Protein AF-A0A6B0QSV3-F1 (afdb_monomer_lite)

pLDDT: mean 81.48, std 21.22, range [39.0, 98.19]

Foldseek 3Di:
DVVVVVVVVVVVVVVVVVVVVVVVLVVLVVVLVVCVVVPDVVSVVSVCVSPDDDPPDDDPDPDDDPDPPPDD

Sequence (72 aa):
MQQVNVLKLTVEDLEKERDFYFGKLRNIELICQENEGENNPVLQRIVDILYATDKGFVIPDEGGPQEEQEEY

Organism: NCBI:txid72004

Structure (mmCIF, N/CA/C/O backbone):
data_AF-A0A6B0QSV3-F1
#
_entry.id   AF-A0A6B0QSV3-F1
#
loop_
_atom_site.group_PDB
_atom_site.id
_atom_site.type_symbol
_atom_site.label_atom_id
_atom_site.label_alt_id
_atom_site.label_comp_id
_atom_site.label_asym_id
_atom_site.label_entity_id
_atom_site.label_seq_id
_atom_site.pdbx_PDB_ins_code
_atom_site.Cartn_x
_atom_site.Cartn_y
_atom_site.Cartn_z
_atom_site.occupancy
_atom_site.B_iso_or_equiv
_atom_site.auth_seq_id
_atom_site.auth_comp_id
_atom_site.auth_asym_id
_atom_site.auth_atom_id
_atom_site.pdbx_PDB_model_num
ATOM 1 N N . MET A 1 1 ? -21.048 -0.440 29.981 1.00 66.88 1 MET A N 1
ATOM 2 C CA . MET A 1 1 ? -19.785 0.337 29.916 1.00 66.88 1 MET A CA 1
ATOM 3 C C . MET A 1 1 ? -18.580 -0.509 29.501 1.00 66.88 1 MET A C 1
ATOM 5 O O . MET A 1 1 ? -17.871 -0.066 28.613 1.00 66.88 1 MET A O 1
ATOM 9 N N . GLN A 1 2 ? -18.360 -1.718 30.044 1.00 80.62 2 GLN A N 1
ATOM 10 C CA . GLN A 1 2 ? -17.207 -2.562 29.655 1.00 80.62 2 GLN A CA 1
ATOM 11 C C . GLN A 1 2 ? -17.148 -2.916 28.157 1.00 80.62 2 GLN A C 1
ATOM 13 O O . GLN A 1 2 ? -16.101 -2.732 27.551 1.00 80.62 2 GLN A O 1
ATOM 18 N N . GLN A 1 3 ? -18.256 -3.342 27.538 1.00 86.19 3 GLN A N 1
ATOM 19 C CA . GLN A 1 3 ? -18.277 -3.658 26.097 1.00 86.19 3 GLN A CA 1
ATOM 20 C C . GLN A 1 3 ? -17.896 -2.465 25.208 1.00 86.19 3 GLN A C 1
ATOM 22 O O . GLN A 1 3 ? -17.157 -2.633 24.247 1.00 86.19 3 GLN A O 1
ATOM 27 N N . VAL A 1 4 ? -18.347 -1.256 25.557 1.00 91.69 4 VAL A N 1
ATOM 28 C CA . VAL A 1 4 ? -18.013 -0.032 24.809 1.00 91.69 4 VAL A CA 1
ATOM 29 C C . VAL A 1 4 ? -16.516 0.269 24.889 1.00 91.69 4 VAL A C 1
ATOM 31 O O . VAL A 1 4 ? -15.922 0.666 23.895 1.00 91.69 4 VAL A O 1
ATOM 34 N N . ASN A 1 5 ? -15.891 0.049 26.047 1.00 92.25 5 ASN A N 1
ATOM 35 C CA . ASN A 1 5 ? -14.453 0.266 26.203 1.00 92.25 5 ASN A CA 1
ATOM 36 C C . ASN A 1 5 ? -13.627 -0.767 25.425 1.00 92.25 5 ASN A C 1
ATOM 38 O O . ASN A 1 5 ? -12.628 -0.401 24.822 1.00 92.25 5 ASN A O 1
ATOM 42 N N . VAL A 1 6 ? -14.063 -2.032 25.397 1.00 93.75 6 VAL A N 1
ATOM 43 C CA . VAL A 1 6 ? -13.413 -3.076 24.587 1.00 93.75 6 VAL A CA 1
ATOM 44 C C . VAL A 1 6 ? -13.500 -2.733 23.101 1.00 93.75 6 VAL A C 1
ATOM 46 O O . VAL A 1 6 ? -12.482 -2.742 22.423 1.00 93.75 6 VAL A O 1
ATOM 49 N N . LEU A 1 7 ? -14.687 -2.352 22.617 1.00 94.75 7 LEU A N 1
ATOM 50 C CA . LEU A 1 7 ? -14.885 -1.965 21.217 1.00 94.75 7 LEU A CA 1
ATOM 51 C C . LEU A 1 7 ? -14.016 -0.767 20.815 1.00 94.75 7 LEU A C 1
ATOM 53 O O . LEU A 1 7 ? -13.445 -0.782 19.733 1.00 94.75 7 LEU A O 1
ATOM 57 N N . LYS A 1 8 ? -13.874 0.243 21.685 1.00 94.56 8 LYS A N 1
ATOM 58 C CA . LYS A 1 8 ? -12.998 1.397 21.426 1.00 94.56 8 LYS A CA 1
ATOM 59 C C . LYS A 1 8 ? -11.538 0.991 21.242 1.00 94.56 8 LYS A C 1
ATOM 61 O O . LYS A 1 8 ? -10.928 1.402 20.267 1.00 94.56 8 LYS A O 1
ATOM 66 N N . LEU A 1 9 ? -11.015 0.147 22.132 1.00 95.25 9 LEU A N 1
ATOM 67 C CA . LEU A 1 9 ? -9.642 -0.352 22.018 1.00 95.25 9 LEU A CA 1
ATOM 68 C C . LEU A 1 9 ? -9.443 -1.164 20.734 1.00 95.25 9 LEU A C 1
ATOM 70 O O . LEU A 1 9 ? -8.450 -0.985 20.041 1.00 95.25 9 LEU A O 1
ATOM 74 N N . THR A 1 10 ? -10.416 -2.007 20.372 1.00 96.38 10 THR A N 1
ATOM 75 C CA . THR A 1 10 ? -10.368 -2.756 19.111 1.00 96.38 10 THR A CA 1
ATOM 76 C C . THR A 1 10 ? -10.344 -1.832 17.896 1.00 96.38 10 THR A C 1
ATOM 78 O O . THR A 1 10 ? -9.577 -2.081 16.974 1.00 96.38 10 THR A O 1
ATOM 81 N N . VAL A 1 11 ? -11.147 -0.763 17.883 1.00 97.38 11 VAL A N 1
ATOM 82 C CA . VAL A 1 11 ? -11.130 0.220 16.789 1.00 97.38 11 VAL A CA 1
ATOM 83 C C . VAL A 1 11 ? -9.777 0.920 16.707 1.00 97.38 11 VAL A C 1
ATOM 85 O O . VAL A 1 11 ? -9.205 0.963 15.626 1.00 97.38 11 VAL A O 1
ATOM 88 N N . GLU A 1 12 ? -9.232 1.396 17.828 1.00 97.56 12 GLU A N 1
ATOM 89 C CA . GLU A 1 12 ? -7.919 2.057 17.853 1.00 97.56 12 GLU A CA 1
ATOM 90 C C . GLU A 1 12 ? -6.799 1.151 17.323 1.00 97.56 12 GLU A C 1
ATOM 92 O O . GLU A 1 12 ? -5.894 1.612 16.628 1.00 97.56 12 GLU A O 1
ATOM 97 N N 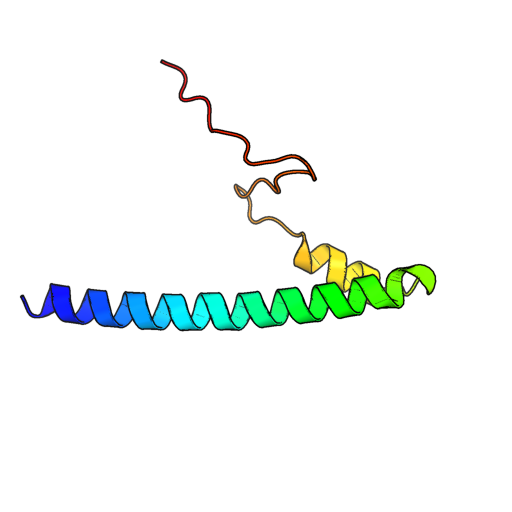. ASP A 1 13 ? -6.838 -0.141 17.643 1.00 97.31 13 ASP A N 1
ATOM 98 C CA . ASP A 1 13 ? -5.840 -1.091 17.157 1.00 97.31 13 ASP A CA 1
ATOM 99 C C . ASP A 1 13 ? -6.027 -1.403 15.665 1.00 97.31 13 ASP A C 1
ATOM 101 O O . ASP A 1 13 ? -5.045 -1.419 14.924 1.00 97.31 13 ASP A O 1
ATOM 105 N N . LEU A 1 14 ? -7.270 -1.535 15.191 1.00 97.69 14 LEU A N 1
ATOM 106 C CA . LEU A 1 14 ? -7.568 -1.686 13.762 1.00 97.69 14 LEU A CA 1
ATOM 107 C C . LEU A 1 14 ? -7.167 -0.449 12.948 1.00 97.69 14 LEU A C 1
ATOM 109 O O . LEU A 1 14 ? -6.679 -0.587 11.829 1.00 97.69 14 LEU A O 1
ATOM 113 N N . GLU A 1 15 ? -7.339 0.758 13.489 1.00 97.94 15 GLU A N 1
ATOM 114 C CA . GLU A 1 15 ? -6.892 1.998 12.847 1.00 97.94 15 GLU A CA 1
ATOM 115 C C . GLU A 1 15 ? -5.368 2.036 12.708 1.00 97.94 15 GLU A C 1
ATOM 117 O O . GLU A 1 15 ? -4.862 2.342 11.629 1.00 97.94 15 GLU A O 1
ATOM 122 N N . LYS A 1 16 ? -4.627 1.641 13.751 1.00 97.56 16 LYS A N 1
ATOM 123 C CA . LYS A 1 16 ? -3.160 1.528 13.680 1.00 97.56 16 LYS A CA 1
ATOM 124 C C . LYS A 1 16 ? -2.720 0.503 12.640 1.00 97.56 16 LYS A C 1
ATOM 126 O O . LYS A 1 16 ? -1.775 0.763 11.899 1.00 97.56 16 LYS A O 1
ATOM 131 N N . GLU A 1 17 ? -3.377 -0.654 12.580 1.00 98.06 17 GLU A N 1
ATOM 132 C CA . GLU A 1 17 ? -3.072 -1.684 11.583 1.00 98.06 17 GLU A CA 1
ATOM 133 C C . G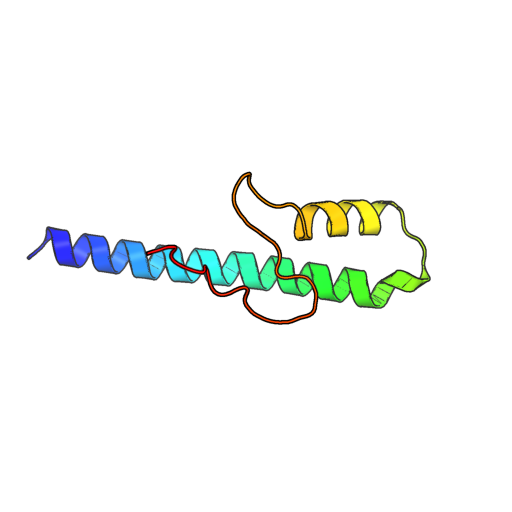LU A 1 17 ? -3.375 -1.196 10.164 1.00 98.06 17 GLU A C 1
ATOM 135 O O . GLU A 1 17 ? -2.524 -1.321 9.281 1.00 98.06 17 GLU A O 1
ATOM 140 N N . ARG A 1 18 ? -4.540 -0.573 9.948 1.00 97.44 18 ARG A N 1
ATOM 141 C CA . ARG A 1 18 ? -4.917 0.049 8.672 1.00 97.44 18 ARG A CA 1
ATOM 142 C C . ARG A 1 18 ? -3.856 1.048 8.220 1.00 97.44 18 ARG A C 1
ATOM 144 O O . ARG A 1 18 ? -3.369 0.947 7.096 1.00 97.44 18 ARG A O 1
ATOM 151 N N . ASP A 1 19 ? -3.473 1.977 9.091 1.00 97.06 19 ASP A N 1
ATOM 152 C CA . ASP A 1 19 ? -2.508 3.029 8.769 1.00 97.06 19 ASP A CA 1
ATOM 153 C C . ASP A 1 19 ? -1.112 2.441 8.50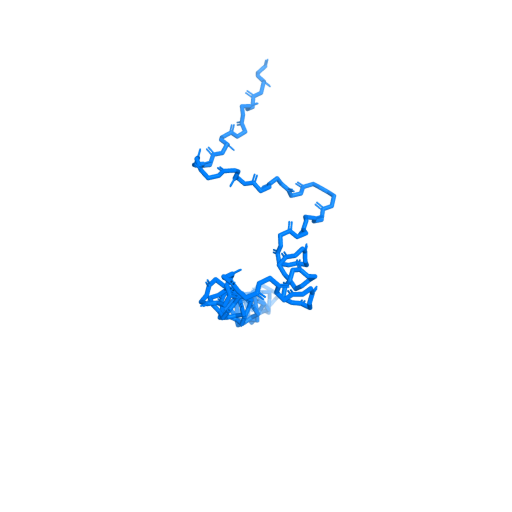0 1.00 97.06 19 ASP A C 1
ATOM 155 O O . ASP A 1 19 ? -0.409 2.875 7.583 1.00 97.06 19 ASP A O 1
ATOM 159 N N . PHE A 1 20 ? -0.722 1.397 9.237 1.00 97.75 20 PHE A N 1
ATOM 160 C CA . PHE A 1 20 ? 0.530 0.674 9.022 1.00 97.75 20 PHE A CA 1
ATOM 161 C C . PHE A 1 20 ? 0.588 -0.014 7.652 1.00 97.75 20 PHE A C 1
ATOM 163 O O . PHE A 1 20 ? 1.596 0.106 6.947 1.00 97.75 20 PHE A O 1
ATOM 170 N N . TYR A 1 21 ? -0.470 -0.724 7.252 1.00 97.88 21 TYR A N 1
ATOM 171 C CA . TYR A 1 21 ? -0.530 -1.362 5.935 1.00 97.88 21 TYR A CA 1
ATOM 172 C C . TYR A 1 21 ? -0.612 -0.328 4.813 1.00 97.88 21 TYR A C 1
ATOM 174 O O . TYR A 1 21 ? 0.126 -0.446 3.835 1.00 97.88 21 TYR A O 1
ATOM 182 N N . PHE A 1 22 ? -1.416 0.725 4.977 1.00 96.12 22 PHE A N 1
ATOM 183 C CA . PHE A 1 22 ? -1.518 1.804 3.996 1.00 96.12 22 PHE A CA 1
ATOM 184 C C . PHE A 1 22 ? -0.170 2.502 3.773 1.00 96.12 22 PHE A C 1
ATOM 186 O O . PHE A 1 22 ? 0.261 2.668 2.634 1.00 96.12 22 PHE A O 1
ATOM 193 N N . GLY A 1 23 ? 0.559 2.826 4.846 1.00 97.19 23 GLY A N 1
ATOM 194 C CA . GLY A 1 23 ? 1.898 3.411 4.745 1.00 97.19 23 GLY A CA 1
ATOM 195 C C . GLY A 1 23 ? 2.889 2.519 3.988 1.00 97.19 23 GLY A C 1
ATOM 196 O O . GLY A 1 23 ? 3.705 3.017 3.213 1.00 97.19 23 GLY A O 1
ATOM 197 N N . LYS A 1 24 ? 2.803 1.190 4.145 1.00 98.19 24 LYS A N 1
ATOM 198 C CA . LYS A 1 24 ? 3.614 0.249 3.352 1.00 98.19 24 LYS A CA 1
ATOM 199 C C . LYS A 1 24 ? 3.237 0.265 1.877 1.00 98.19 24 LYS A C 1
ATOM 201 O O . LYS A 1 24 ? 4.140 0.329 1.050 1.00 98.19 24 LYS A O 1
ATOM 206 N N . LEU A 1 25 ? 1.943 0.217 1.557 1.00 97.75 25 LEU A N 1
ATOM 207 C CA . LEU A 1 25 ? 1.459 0.267 0.174 1.00 97.75 25 LEU A CA 1
ATOM 208 C C . LEU A 1 25 ? 1.903 1.565 -0.506 1.00 97.75 25 LEU A C 1
ATOM 210 O O . LEU A 1 25 ? 2.455 1.512 -1.601 1.00 97.75 25 LEU A O 1
ATOM 214 N N . ARG A 1 26 ? 1.801 2.704 0.189 1.00 97.38 26 ARG A N 1
ATOM 215 C CA . ARG A 1 26 ? 2.275 3.997 -0.317 1.00 97.38 26 ARG A CA 1
ATOM 216 C C . ARG A 1 26 ? 3.784 4.021 -0.568 1.00 97.38 26 ARG A C 1
ATOM 218 O O . ARG A 1 26 ? 4.225 4.538 -1.586 1.00 97.38 26 ARG A O 1
ATOM 225 N N . ASN A 1 27 ? 4.589 3.447 0.326 1.00 98.19 27 ASN A N 1
ATOM 226 C CA . ASN A 1 27 ? 6.035 3.355 0.101 1.00 98.19 27 ASN A CA 1
ATOM 227 C C . ASN A 1 27 ? 6.374 2.479 -1.115 1.00 98.19 27 ASN A C 1
ATOM 229 O O . ASN A 1 27 ? 7.289 2.804 -1.864 1.00 98.19 27 ASN A O 1
ATOM 233 N N . ILE A 1 28 ? 5.642 1.381 -1.322 1.00 97.56 28 ILE A N 1
ATOM 234 C CA . ILE A 1 28 ? 5.809 0.514 -2.498 1.00 97.56 28 ILE A CA 1
ATOM 235 C C . ILE A 1 28 ? 5.407 1.260 -3.777 1.00 97.56 28 ILE A C 1
ATOM 237 O O . ILE A 1 28 ? 6.112 1.162 -4.779 1.00 97.56 28 ILE A O 1
ATOM 241 N N . GLU A 1 29 ? 4.318 2.028 -3.743 1.00 95.56 29 GLU A N 1
ATOM 242 C CA . GLU A 1 29 ? 3.874 2.872 -4.856 1.00 95.56 29 GLU A CA 1
ATOM 243 C C . GLU A 1 29 ? 4.947 3.891 -5.256 1.00 95.56 29 GLU A C 1
ATOM 245 O O . GLU A 1 29 ? 5.282 3.989 -6.433 1.00 95.56 29 GLU A O 1
ATOM 250 N N . LEU A 1 30 ? 5.552 4.582 -4.281 1.00 97.00 30 LEU A N 1
ATOM 251 C CA . LEU A 1 30 ? 6.649 5.526 -4.528 1.00 97.00 30 LEU A CA 1
ATOM 252 C C . LEU A 1 30 ? 7.843 4.846 -5.209 1.00 97.00 30 LEU A C 1
ATOM 254 O O . LEU A 1 30 ? 8.365 5.369 -6.189 1.00 97.00 30 LEU A O 1
ATOM 258 N N . ILE A 1 31 ? 8.222 3.645 -4.756 1.00 96.62 31 ILE A N 1
ATOM 259 C CA . ILE A 1 31 ? 9.281 2.856 -5.404 1.00 96.62 31 ILE A CA 1
ATOM 260 C C . ILE A 1 31 ? 8.904 2.535 -6.856 1.00 96.62 31 ILE A C 1
ATOM 262 O O . ILE A 1 31 ? 9.751 2.616 -7.741 1.00 96.62 31 ILE A O 1
ATOM 266 N N . CYS A 1 32 ? 7.648 2.181 -7.134 1.00 95.81 32 CYS A N 1
ATOM 267 C CA . CYS A 1 32 ? 7.214 1.903 -8.504 1.00 95.81 32 CYS A CA 1
ATOM 268 C C . CYS A 1 32 ? 7.285 3.160 -9.388 1.00 95.81 32 CYS A C 1
ATOM 270 O O . CYS A 1 32 ? 7.787 3.073 -10.504 1.00 95.81 32 CYS A O 1
ATOM 272 N N . GLN A 1 33 ? 6.858 4.319 -8.874 1.00 94.12 33 GLN A N 1
ATOM 273 C CA . GLN A 1 33 ? 6.891 5.609 -9.581 1.00 94.12 33 GLN A CA 1
ATOM 274 C C . GLN A 1 33 ? 8.320 6.066 -9.903 1.00 94.12 33 GLN A C 1
ATOM 276 O O . GLN A 1 33 ? 8.597 6.510 -11.013 1.00 94.12 33 GLN A O 1
ATOM 281 N N . GLU A 1 34 ? 9.260 5.899 -8.970 1.00 95.25 34 GLU A N 1
ATOM 282 C CA . GLU A 1 34 ? 10.680 6.216 -9.192 1.00 95.25 34 GLU A CA 1
ATOM 283 C C . GLU A 1 34 ? 11.313 5.379 -10.319 1.00 95.25 34 GLU A C 1
ATOM 285 O O . GLU A 1 34 ? 12.281 5.817 -10.940 1.00 95.25 34 GLU A O 1
ATOM 290 N N . ASN A 1 35 ? 10.761 4.193 -10.603 1.00 92.94 35 ASN A N 1
ATOM 291 C CA . ASN A 1 35 ? 11.291 3.223 -11.565 1.00 92.94 35 ASN A CA 1
ATOM 292 C C . ASN A 1 35 ? 10.396 3.042 -12.813 1.00 92.94 35 ASN A C 1
ATOM 294 O O . ASN A 1 35 ? 10.615 2.121 -13.604 1.00 92.94 35 ASN A O 1
ATOM 298 N N . GLU A 1 36 ? 9.397 3.906 -13.026 1.00 86.56 36 GLU A N 1
ATOM 299 C CA . GLU A 1 36 ? 8.411 3.780 -14.115 1.00 86.56 36 GLU A CA 1
ATOM 300 C C . GLU A 1 36 ? 9.064 3.772 -15.514 1.00 86.56 36 GLU A C 1
ATOM 302 O O . GLU A 1 36 ? 8.646 3.038 -16.410 1.00 86.56 36 GLU A O 1
ATOM 307 N N . GLY A 1 37 ? 10.164 4.512 -15.692 1.00 83.81 37 GLY A N 1
ATOM 308 C CA . GLY A 1 37 ? 10.894 4.598 -16.962 1.00 83.81 37 GLY A CA 1
ATOM 309 C C . GLY A 1 37 ? 11.617 3.314 -17.398 1.00 83.81 37 GLY A C 1
ATOM 310 O O . GLY A 1 37 ? 12.067 3.228 -18.542 1.00 83.81 37 GLY A O 1
ATOM 311 N N . GLU A 1 38 ? 11.740 2.310 -16.525 1.00 87.62 38 GLU A N 1
ATOM 312 C CA . GLU A 1 38 ? 12.489 1.078 -16.806 1.00 87.62 38 GLU A CA 1
ATOM 313 C C . GLU A 1 38 ? 11.659 -0.008 -17.516 1.00 87.62 38 GLU A C 1
ATOM 315 O O . GLU A 1 38 ? 12.212 -1.034 -17.914 1.00 87.62 38 GLU A O 1
ATOM 320 N N . ASN A 1 39 ? 10.347 0.197 -17.708 1.00 84.88 39 AS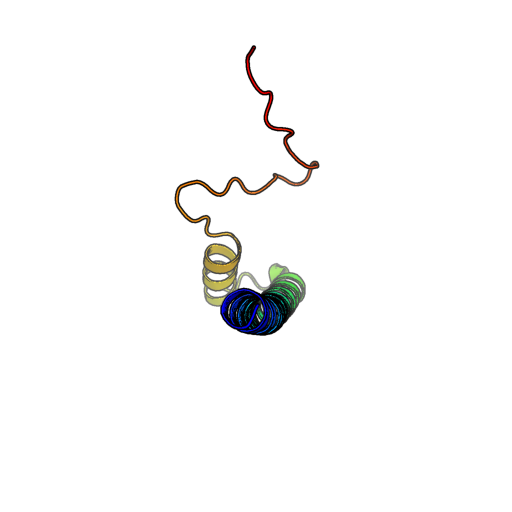N A N 1
ATOM 321 C CA . ASN A 1 39 ? 9.423 -0.789 -18.297 1.00 84.88 39 ASN A CA 1
ATOM 322 C C . ASN A 1 39 ? 9.528 -2.184 -17.643 1.00 84.88 39 ASN A C 1
ATOM 324 O O . ASN A 1 39 ? 9.489 -3.218 -18.317 1.00 84.88 39 ASN A O 1
ATOM 328 N N . ASN A 1 40 ? 9.689 -2.231 -16.318 1.00 94.00 40 ASN A N 1
ATOM 329 C CA . ASN A 1 40 ? 9.840 -3.482 -15.585 1.00 94.00 40 ASN A CA 1
ATOM 330 C C . ASN A 1 40 ? 8.476 -4.194 -15.428 1.00 94.00 40 ASN A C 1
ATOM 332 O O . ASN A 1 40 ? 7.607 -3.705 -14.700 1.00 94.00 40 ASN A O 1
ATOM 336 N N . PRO A 1 41 ? 8.277 -5.388 -16.023 1.00 94.06 41 PRO A N 1
ATOM 337 C CA . PRO A 1 41 ? 6.991 -6.087 -15.981 1.00 94.06 41 PRO A CA 1
ATOM 338 C C . PRO A 1 41 ? 6.594 -6.559 -14.575 1.00 94.06 41 PRO A C 1
ATOM 340 O O . PRO A 1 41 ? 5.419 -6.815 -14.327 1.00 94.06 41 PRO A O 1
ATOM 343 N N . VAL A 1 42 ? 7.542 -6.696 -13.642 1.00 95.56 42 VAL A N 1
ATOM 344 C CA . VAL A 1 42 ? 7.235 -7.028 -12.242 1.00 95.56 42 VAL A CA 1
ATOM 345 C C . VAL A 1 42 ? 6.649 -5.819 -11.523 1.00 95.56 42 VAL A C 1
ATOM 347 O O . VAL A 1 42 ? 5.657 -5.975 -10.816 1.00 95.56 42 VAL A O 1
ATOM 350 N N . LEU A 1 43 ? 7.216 -4.626 -11.736 1.00 94.81 43 LEU A N 1
ATOM 351 C CA . LEU A 1 43 ? 6.691 -3.391 -11.149 1.00 94.81 43 LEU A CA 1
ATOM 352 C C . LEU A 1 43 ? 5.286 -3.095 -11.666 1.00 94.81 43 LEU A C 1
ATOM 354 O O . LEU A 1 43 ? 4.416 -2.769 -10.867 1.00 94.81 43 LEU A O 1
ATOM 358 N N . GLN A 1 44 ? 5.024 -3.339 -12.954 1.00 93.75 44 GLN A N 1
ATOM 359 C CA . GLN A 1 44 ? 3.676 -3.196 -13.505 1.00 93.75 44 GLN A CA 1
ATOM 360 C C . GLN A 1 44 ? 2.653 -4.076 -12.772 1.00 93.75 44 GLN A C 1
ATOM 362 O O . GLN A 1 44 ? 1.597 -3.604 -12.376 1.00 93.75 44 GLN A O 1
ATOM 367 N N . ARG A 1 45 ? 2.985 -5.344 -12.497 1.00 95.81 45 ARG A N 1
ATOM 368 C CA . ARG A 1 45 ? 2.079 -6.243 -11.759 1.00 95.81 45 ARG A CA 1
ATOM 369 C C . ARG A 1 45 ? 1.860 -5.806 -10.311 1.00 95.81 45 ARG A C 1
ATOM 371 O O . ARG A 1 45 ? 0.811 -6.095 -9.749 1.00 95.81 45 ARG A O 1
ATOM 378 N N . ILE A 1 46 ? 2.848 -5.158 -9.693 1.00 95.31 46 ILE A N 1
ATOM 379 C CA . ILE A 1 46 ? 2.711 -4.590 -8.346 1.00 95.31 46 ILE A CA 1
ATOM 380 C C . ILE A 1 46 ? 1.769 -3.385 -8.390 1.00 95.31 46 ILE A C 1
ATOM 382 O O . ILE A 1 46 ? 0.868 -3.302 -7.563 1.00 95.31 46 ILE A O 1
ATOM 386 N N . VAL A 1 47 ? 1.932 -2.503 -9.376 1.00 93.69 47 VAL A N 1
ATOM 387 C CA . VAL A 1 47 ? 1.044 -1.360 -9.626 1.00 93.69 47 VAL A CA 1
ATOM 388 C C . VAL A 1 47 ? -0.401 -1.820 -9.842 1.00 93.69 47 VAL A C 1
ATOM 390 O O . VAL A 1 47 ? -1.307 -1.292 -9.202 1.00 93.69 47 VAL A O 1
ATOM 393 N N . ASP A 1 48 ? -0.615 -2.870 -10.637 1.00 93.00 48 ASP A N 1
ATOM 394 C CA . ASP A 1 48 ? -1.948 -3.444 -10.858 1.00 93.00 48 ASP A CA 1
ATOM 395 C C . ASP A 1 48 ? -2.594 -3.939 -9.548 1.00 93.00 48 ASP A C 1
ATOM 397 O O . ASP A 1 48 ? -3.807 -3.843 -9.382 1.00 93.00 48 ASP A O 1
ATOM 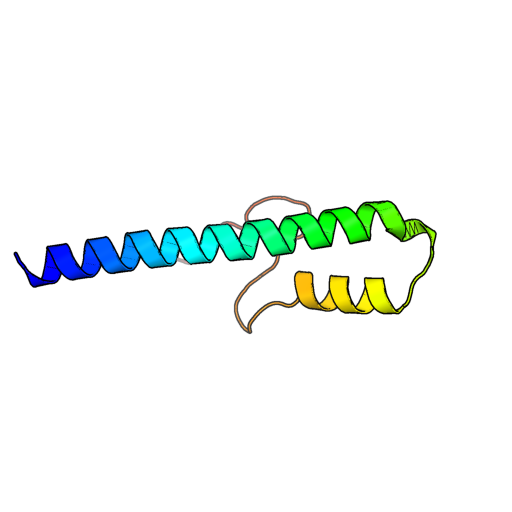401 N N . ILE A 1 49 ? -1.799 -4.459 -8.602 1.00 94.50 49 ILE A N 1
ATOM 402 C CA . ILE A 1 49 ? -2.281 -4.862 -7.269 1.00 94.50 49 ILE A CA 1
ATOM 403 C C . ILE A 1 49 ? -2.595 -3.635 -6.405 1.00 94.50 49 ILE A C 1
ATOM 405 O O . ILE A 1 49 ? -3.609 -3.635 -5.714 1.00 94.50 49 ILE A O 1
ATOM 409 N N . LEU A 1 50 ? -1.743 -2.605 -6.425 1.00 93.94 50 LEU A N 1
ATOM 410 C CA . LEU A 1 50 ? -1.932 -1.382 -5.635 1.00 93.94 50 LEU A CA 1
ATOM 411 C C . LEU A 1 50 ? -3.209 -0.627 -6.023 1.00 93.94 50 LEU A C 1
ATOM 413 O O . LEU A 1 50 ? -3.858 -0.053 -5.153 1.00 93.94 50 LEU A O 1
ATOM 417 N N . TYR A 1 51 ? -3.575 -0.664 -7.306 1.00 91.88 51 TYR A N 1
ATOM 418 C CA . TYR A 1 51 ? -4.794 -0.048 -7.836 1.00 91.88 51 TYR A CA 1
ATOM 419 C C . TYR A 1 51 ? -5.952 -1.039 -8.018 1.00 91.88 51 TYR A C 1
ATOM 421 O O . TYR A 1 51 ? -6.992 -0.685 -8.574 1.00 91.88 51 TYR A O 1
ATOM 429 N N . ALA A 1 52 ? -5.819 -2.283 -7.557 1.00 90.50 52 ALA A N 1
ATOM 430 C CA . ALA A 1 52 ? -6.937 -3.213 -7.579 1.00 90.50 52 ALA A CA 1
ATOM 431 C C . ALA A 1 52 ? -8.038 -2.720 -6.630 1.00 90.50 52 ALA A C 1
ATOM 433 O O . ALA A 1 52 ? -7.793 -2.449 -5.455 1.00 90.50 52 ALA A O 1
ATOM 434 N N . THR A 1 53 ? -9.268 -2.643 -7.129 1.00 81.31 53 THR A N 1
ATOM 435 C CA . THR A 1 53 ? -10.434 -2.350 -6.300 1.00 81.31 53 THR A CA 1
ATOM 436 C C . THR A 1 53 ? -11.139 -3.629 -5.891 1.00 81.31 53 THR A C 1
ATOM 438 O O . THR A 1 53 ? -11.381 -4.523 -6.709 1.00 81.31 53 THR A O 1
ATOM 441 N N . ASP A 1 54 ? -11.531 -3.712 -4.621 1.00 73.44 54 ASP A N 1
ATOM 442 C CA . ASP A 1 54 ? -12.568 -4.659 -4.230 1.00 73.44 54 ASP A CA 1
ATOM 443 C C . ASP A 1 54 ? -13.870 -4.287 -4.948 1.00 73.44 54 ASP A C 1
ATOM 445 O O . ASP A 1 54 ? -14.124 -3.113 -5.229 1.00 73.44 54 ASP A O 1
ATOM 449 N N . LYS A 1 55 ? -14.710 -5.279 -5.269 1.00 54.88 55 LYS A N 1
ATOM 450 C CA . LYS A 1 55 ? -15.988 -5.047 -5.960 1.00 54.88 55 LYS A CA 1
ATOM 451 C C . LYS A 1 55 ? -16.869 -4.091 -5.141 1.00 54.88 55 LYS A C 1
ATOM 453 O O . LYS A 1 55 ? -17.567 -4.537 -4.237 1.00 54.88 55 LYS A O 1
ATOM 458 N N . GLY A 1 56 ? -16.828 -2.800 -5.474 1.00 52.59 56 GLY A N 1
ATOM 459 C CA . GLY A 1 56 ? -17.533 -1.728 -4.764 1.00 52.59 56 GLY A CA 1
ATOM 460 C C . GLY A 1 56 ? -16.665 -0.534 -4.346 1.00 52.59 56 GLY A C 1
ATOM 461 O O . GLY A 1 56 ? -17.227 0.473 -3.937 1.00 52.59 56 GLY A O 1
ATOM 462 N N . PHE A 1 57 ? -15.335 -0.599 -4.468 1.00 52.53 57 PHE A N 1
ATOM 463 C CA . PHE A 1 57 ? -14.462 0.564 -4.279 1.00 52.53 57 PHE A CA 1
ATOM 464 C C . PHE A 1 57 ? -14.219 1.237 -5.637 1.00 52.53 57 PHE A C 1
ATOM 466 O O . PHE A 1 57 ? -13.707 0.609 -6.561 1.00 52.53 57 PHE A O 1
ATOM 473 N N . VAL A 1 58 ? -14.624 2.497 -5.792 1.00 54.19 58 VAL A N 1
ATOM 474 C CA . VAL A 1 58 ? -14.313 3.300 -6.983 1.00 54.19 58 VAL A CA 1
ATOM 475 C C . VAL A 1 58 ? -13.004 4.026 -6.694 1.00 54.19 58 VAL A C 1
ATOM 477 O O . VAL A 1 58 ? -12.912 4.740 -5.697 1.00 54.19 58 VAL A O 1
ATOM 480 N N . ILE A 1 59 ? -11.978 3.831 -7.527 1.00 54.62 59 ILE A N 1
ATOM 481 C CA . ILE A 1 59 ? -10.805 4.712 -7.487 1.00 54.62 59 ILE A CA 1
ATOM 482 C C . ILE A 1 59 ? -11.305 6.076 -7.955 1.00 54.62 59 ILE A C 1
ATOM 484 O O . ILE A 1 59 ? -11.863 6.147 -9.053 1.00 54.62 59 ILE A O 1
ATOM 488 N N . PRO A 1 60 ? -11.148 7.151 -7.167 1.00 49.06 60 PRO A N 1
ATOM 489 C CA . PRO A 1 60 ? -11.302 8.477 -7.721 1.00 49.06 60 PRO A CA 1
ATOM 490 C C . PRO A 1 60 ? -10.177 8.625 -8.747 1.00 49.06 60 PRO A C 1
ATOM 492 O O . PRO A 1 60 ? -9.016 8.778 -8.362 1.00 49.06 60 PRO A O 1
ATOM 495 N N . ASP A 1 61 ? -10.506 8.506 -10.037 1.00 46.84 61 ASP A N 1
ATOM 496 C CA . ASP A 1 61 ? -9.633 8.970 -11.119 1.00 46.84 61 ASP A CA 1
ATOM 497 C C . ASP A 1 61 ? -9.107 10.357 -10.737 1.00 46.84 61 ASP A C 1
ATOM 499 O O . ASP A 1 61 ? -9.848 11.127 -10.128 1.00 46.84 61 ASP A O 1
ATOM 503 N N . GLU A 1 62 ? -7.844 10.644 -11.062 1.00 46.78 62 GLU A N 1
ATOM 504 C CA . GLU A 1 62 ? -7.047 11.842 -10.738 1.00 46.78 62 GLU A CA 1
ATOM 505 C C . GLU A 1 62 ? -7.806 13.194 -10.812 1.00 46.78 62 GLU A C 1
ATOM 507 O O . GLU A 1 62 ? -7.581 14.027 -11.690 1.00 46.78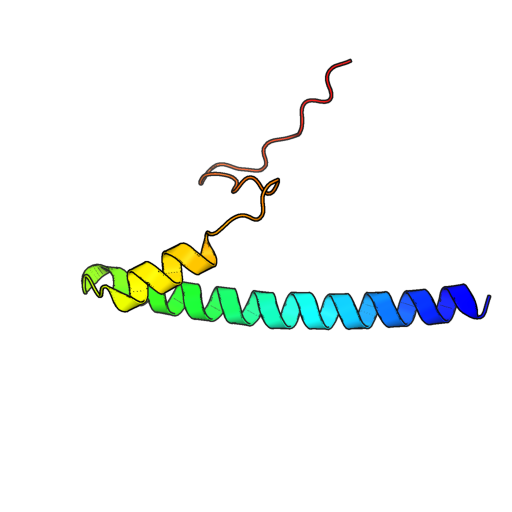 62 GLU A O 1
ATOM 512 N N . GLY A 1 63 ? -8.726 13.438 -9.876 1.00 42.69 63 GLY A N 1
ATOM 513 C CA . GLY A 1 63 ? -9.806 14.396 -10.098 1.00 42.69 63 GLY A CA 1
ATOM 514 C C . GLY A 1 63 ? -10.896 14.400 -9.023 1.00 42.69 63 GLY A C 1
ATOM 515 O O . GLY A 1 63 ? -12.068 14.541 -9.348 1.00 42.69 63 GLY A O 1
ATOM 516 N N . GLY A 1 64 ? -10.509 14.313 -7.748 1.00 39.84 64 GLY A N 1
ATOM 517 C CA . GLY A 1 64 ? -11.359 14.666 -6.602 1.00 39.84 64 GLY A CA 1
ATOM 518 C C . GLY A 1 64 ? -12.422 13.630 -6.190 1.00 39.84 64 GLY A C 1
ATOM 519 O O . GLY A 1 64 ? -12.728 12.707 -6.942 1.00 39.84 64 GLY A O 1
ATOM 520 N N . PRO A 1 65 ? -12.972 13.747 -4.963 1.00 39.00 65 PRO A N 1
ATOM 521 C CA . PRO A 1 65 ? -13.990 12.827 -4.471 1.00 39.00 65 PRO A CA 1
ATOM 522 C C . PRO A 1 65 ? -15.246 12.921 -5.344 1.00 39.00 65 PRO A C 1
ATOM 524 O O . PRO A 1 65 ? -15.831 13.996 -5.465 1.00 39.00 65 PRO A O 1
ATOM 527 N N . GLN A 1 66 ? -15.677 11.801 -5.929 1.00 43.91 66 GLN A N 1
ATOM 528 C CA . GLN A 1 66 ? -17.040 11.681 -6.437 1.00 43.91 66 GLN A CA 1
ATOM 529 C C . GLN A 1 66 ? -17.969 11.666 -5.224 1.00 43.91 66 GLN A C 1
ATOM 531 O O . GLN A 1 66 ? -18.076 10.667 -4.518 1.00 43.91 66 GLN A O 1
ATOM 536 N N . GLU A 1 67 ? -18.576 12.816 -4.945 1.00 41.56 67 GLU A N 1
ATOM 537 C CA . GLU A 1 67 ? -19.715 12.918 -4.043 1.00 41.56 67 GLU A CA 1
ATOM 538 C C . GLU A 1 67 ? -20.801 11.966 -4.561 1.00 41.56 67 GLU A C 1
ATOM 540 O O . GLU A 1 67 ? -21.268 12.106 -5.696 1.00 41.56 67 GLU A O 1
ATOM 545 N N . GLU A 1 68 ? -21.166 10.969 -3.752 1.00 45.56 68 GLU A N 1
ATOM 546 C CA . GLU A 1 68 ? -22.371 10.177 -3.972 1.00 45.56 68 GLU A CA 1
ATOM 547 C C . GLU A 1 68 ? -23.548 11.158 -4.052 1.00 45.56 68 GLU A C 1
ATOM 549 O O . GLU A 1 68 ? -23.954 11.750 -3.052 1.00 45.56 68 GLU A O 1
ATOM 554 N N . GLN A 1 69 ? -24.073 11.386 -5.258 1.00 40.31 69 GLN A N 1
ATOM 555 C CA . GLN A 1 69 ? -25.366 12.037 -5.411 1.00 40.31 69 GLN A CA 1
ATOM 556 C C . GLN A 1 69 ? -26.412 11.069 -4.861 1.00 40.31 69 GLN A C 1
ATOM 558 O O . GLN A 1 69 ? -26.844 10.152 -5.557 1.00 40.31 69 GLN A O 1
ATOM 563 N N . GLU A 1 70 ? -26.781 11.262 -3.595 1.00 42.03 70 GLU A N 1
ATOM 564 C CA . GLU A 1 70 ? -28.004 10.707 -3.028 1.00 42.03 70 GLU A CA 1
ATOM 565 C C . GLU A 1 70 ? -29.180 11.206 -3.885 1.00 42.03 70 GLU A C 1
ATOM 567 O O . GLU A 1 70 ? -29.563 12.379 -3.848 1.00 42.03 70 GLU A O 1
ATOM 572 N N . GLU A 1 71 ? -29.699 10.318 -4.732 1.00 40.75 71 GLU A N 1
ATOM 573 C CA . GLU A 1 71 ? -30.919 10.531 -5.502 1.00 40.75 71 GLU A CA 1
ATOM 574 C C . GLU A 1 71 ? -32.101 10.604 -4.517 1.00 40.75 71 GLU A C 1
ATOM 576 O O . GLU A 1 71 ? -32.377 9.640 -3.798 1.00 40.75 71 GLU A O 1
ATOM 581 N N . TYR A 1 72 ? -32.739 11.779 -4.446 1.00 45.38 72 TYR A N 1
ATOM 582 C CA . TYR A 1 72 ? -33.962 12.041 -3.673 1.00 45.38 72 TYR A CA 1
ATOM 583 C C . TYR A 1 72 ? -35.199 11.389 -4.299 1.00 45.38 72 TYR A C 1
ATOM 585 O O . TYR A 1 72 ? -35.358 11.493 -5.537 1.00 45.38 72 TYR A O 1
#

Radius of gyration: 17.78 Å; chains: 1; bounding box: 46×22×48 Å

InterPro domains:
  IPR004953 EB1, C-terminal [PF03271] (14-52)
  IPR004953 EB1, C-terminal [PS51230] (1-59)
  IPR027328 Microtubule-associated protein RP/EB [PTHR10623] (2-71)
  IPR036133 EB1, C-terminal domain superfamily [SSF140612] (2-58)

Secondary structure (DSSP, 8-state):
-HHHHHHHHHHHHHHHHHHHHHHHHHHHHHHHHHTGGG--HHHHHHHHHHTPPPTTPPP--SS---------